Protein AF-A0A2J8WS69-F1 (afdb_monomer)

Nearest PDB structures (foldseek):
  3r4q-assembly2_D  TM=5.453E-01  e=2.647E-01  Agrobacterium fabrum str. C58
  3r4q-assembly3_E-2  TM=5.713E-01  e=4.910E-01  Agrobacterium fabrum str. C58
  4hkt-assembly1_D  TM=2.434E-01  e=3.389E-01  Sinorhizobium meliloti 1021
  8c5s-assembly1_A  TM=3.389E-01  e=2.604E+00  Saccharomyces cerevisiae S288C
  3ezy-assembly1_B  TM=2.500E-01  e=1.589E+00  Thermotoga maritima

InterPro domains:
  IPR009644 FKTN/Mannosyltransferase regulator [PTHR15407] (1-125)

Sequence (159 aa):
WYRQCNIIPYSKDVDLGIFIQDYKSDIILAFQDAGLPLKHKFGKVEDSLELSFQGKDDVKLDIFFFYEETDHMWNGGTQAKTGKKFKYLFPKFTLCWTEFVDMKVHVPCETLEYIEANYGKKVESYILSVLFRTTFWSLADFPLTPENNSSLKNGNLNV

Foldseek 3Di:
DLQPLADDPPDQEAEEEDELVPDDPCPQVVCVVVVWHWDDWDDDSVGQTKTKTAHPPRRIYIYWYWYDDDFWIWHWDADPVPRDIDIQTAGDFDWDWDHHPNDIDTDTPPNLRRCCSVPNPVVSVVSVVSVVVVVVVPDDDDDDDDDDDDDDDDDDDDD

pLDDT: mean 82.83, std 22.73, range [29.05, 98.38]

Radius of gyration: 22.42 Å; Cα contacts (8 Å, |Δi|>4): 211; chains: 1; bounding box: 83×47×33 Å

Mean predicted aligned error: 10.31 Å

Secondary structure (DSSP, 8-state):
-TTTSS--TT--EEEEEEEGGG--TTHHHHHHHTT--EEEEEEETTEEEEEEEE-GGG-EEEEEEEEE-SSEEEEEEEETTTTEEEEEEEE---EEEEEETTEEEEEESSHHHHHHHHH-HHHHHHHHHHHHHHHHTTS--------------------

Structure (mmCIF, N/CA/C/O backbone):
data_AF-A0A2J8WS69-F1
#
_entry.id   AF-A0A2J8WS69-F1
#
loop_
_atom_site.group_PDB
_atom_site.id
_atom_site.type_symbol
_atom_site.label_atom_id
_atom_site.label_alt_id
_atom_site.label_comp_id
_atom_site.label_asym_id
_atom_site.label_entity_id
_atom_site.label_seq_id
_atom_site.pdbx_PDB_ins_code
_atom_site.Cartn_x
_atom_site.Cartn_y
_atom_site.Cartn_z
_atom_site.occupancy
_atom_site.B_iso_or_equiv
_atom_site.auth_seq_id
_atom_site.auth_comp_id
_atom_site.auth_asym_id
_atom_site.auth_atom_id
_atom_site.pdbx_PDB_model_num
ATOM 1 N N . TRP A 1 1 ? 4.377 -11.498 -2.277 1.00 88.88 1 TRP A N 1
ATOM 2 C CA . TRP A 1 1 ? 4.244 -12.140 -3.598 1.00 88.88 1 TRP A CA 1
ATOM 3 C C . TRP A 1 1 ? 5.606 -12.345 -4.283 1.00 88.88 1 TRP A C 1
ATOM 5 O O . TRP A 1 1 ? 5.992 -13.492 -4.426 1.00 88.88 1 TRP A O 1
ATOM 15 N N . TYR A 1 2 ? 6.386 -11.300 -4.599 1.00 91.31 2 TYR A N 1
ATOM 16 C CA . TYR A 1 2 ? 7.552 -11.386 -5.504 1.00 91.31 2 TYR A CA 1
ATOM 17 C C . TYR A 1 2 ? 8.639 -12.402 -5.100 1.00 91.31 2 TYR A C 1
ATOM 19 O O . TYR A 1 2 ? 9.153 -13.127 -5.938 1.00 91.31 2 TYR A O 1
ATOM 27 N N . ARG A 1 3 ? 8.959 -12.508 -3.801 1.00 88.56 3 ARG A N 1
ATOM 28 C CA . ARG A 1 3 ? 10.037 -13.385 -3.301 1.00 88.56 3 ARG A CA 1
ATOM 29 C C . ARG A 1 3 ? 9.729 -14.887 -3.353 1.00 88.56 3 ARG A C 1
ATOM 31 O O . ARG A 1 3 ? 10.647 -15.680 -3.491 1.00 88.56 3 ARG A O 1
ATOM 38 N N . GLN A 1 4 ? 8.485 -15.287 -3.097 1.00 86.88 4 GLN A N 1
ATOM 39 C CA . GLN A 1 4 ? 8.157 -16.697 -2.818 1.00 86.88 4 GLN A CA 1
ATOM 40 C C . GLN A 1 4 ? 6.731 -17.099 -3.220 1.00 86.88 4 GLN A C 1
ATOM 42 O O . GLN A 1 4 ? 6.232 -18.110 -2.741 1.00 86.88 4 GLN A O 1
ATOM 47 N N . CYS A 1 5 ? 6.043 -16.265 -4.008 1.00 87.94 5 CYS A N 1
ATOM 48 C CA . CYS A 1 5 ? 4.659 -16.449 -4.472 1.00 87.94 5 CYS A CA 1
ATOM 49 C C . CYS A 1 5 ? 3.638 -16.812 -3.374 1.00 87.94 5 CYS A C 1
ATOM 51 O O . CYS A 1 5 ? 2.582 -17.363 -3.653 1.00 87.94 5 CYS A O 1
ATOM 53 N N . ASN A 1 6 ? 3.941 -16.485 -2.115 1.00 90.94 6 ASN A N 1
ATOM 54 C CA . ASN A 1 6 ? 3.143 -16.855 -0.951 1.00 90.94 6 ASN A CA 1
ATOM 55 C C . ASN A 1 6 ? 3.279 -15.794 0.158 1.00 90.94 6 ASN A C 1
ATOM 57 O O . ASN A 1 6 ? 4.132 -14.895 0.077 1.00 90.94 6 ASN A O 1
ATOM 61 N N . ILE A 1 7 ? 2.433 -15.889 1.179 1.00 90.69 7 ILE A N 1
ATOM 62 C CA . ILE A 1 7 ? 2.491 -15.092 2.404 1.00 90.69 7 ILE A CA 1
ATOM 63 C C . ILE A 1 7 ? 3.806 -15.400 3.129 1.00 90.69 7 ILE A C 1
ATOM 65 O O . ILE A 1 7 ? 4.283 -16.538 3.162 1.00 90.69 7 ILE A O 1
ATOM 69 N N . ILE A 1 8 ? 4.425 -14.365 3.695 1.00 89.94 8 ILE A N 1
ATOM 70 C CA . ILE A 1 8 ? 5.612 -14.529 4.533 1.00 89.94 8 ILE A CA 1
ATOM 71 C C . ILE A 1 8 ? 5.152 -15.151 5.865 1.00 89.94 8 ILE A C 1
ATOM 73 O O . ILE A 1 8 ? 4.357 -14.511 6.548 1.00 89.94 8 ILE A O 1
ATOM 77 N N . PRO A 1 9 ? 5.637 -16.345 6.275 1.00 87.88 9 PRO A N 1
ATOM 78 C CA . PRO A 1 9 ? 5.018 -17.127 7.358 1.00 87.88 9 PRO A CA 1
ATOM 79 C C . PRO A 1 9 ? 4.934 -16.440 8.725 1.00 87.88 9 PRO A C 1
ATOM 81 O O . PRO A 1 9 ? 4.109 -16.801 9.553 1.00 87.88 9 PRO A O 1
ATOM 84 N N . TYR A 1 10 ? 5.811 -15.471 8.976 1.00 88.38 10 TYR A N 1
ATOM 85 C CA . TYR A 1 10 ? 5.880 -14.712 10.223 1.00 88.38 10 TYR A CA 1
ATOM 86 C C . TYR A 1 10 ? 5.260 -13.308 10.108 1.00 88.38 10 TYR A C 1
ATOM 88 O O . TYR A 1 10 ? 5.386 -12.518 11.042 1.00 88.38 10 TYR A O 1
ATOM 96 N N . SER A 1 11 ? 4.619 -12.975 8.979 1.00 87.88 11 SER A N 1
ATOM 97 C CA . SER A 1 11 ? 3.847 -11.736 8.850 1.00 87.88 11 SER A CA 1
ATOM 98 C C . SER A 1 11 ? 2.497 -11.880 9.541 1.00 87.88 11 SER A C 1
ATOM 100 O O . SER A 1 11 ? 1.855 -12.924 9.445 1.00 87.88 11 SER A O 1
ATOM 102 N N . LYS A 1 12 ? 2.059 -10.813 10.208 1.00 90.12 12 LYS A N 1
ATOM 103 C CA . LYS A 1 12 ? 0.706 -10.686 10.772 1.00 90.12 12 LYS A CA 1
ATOM 104 C C . LYS A 1 12 ? -0.103 -9.560 10.139 1.00 90.12 12 LYS A C 1
ATOM 106 O O . LYS A 1 12 ? -1.278 -9.403 10.449 1.00 90.12 12 LYS A O 1
ATOM 111 N N . ASP A 1 13 ? 0.527 -8.816 9.242 1.00 91.38 13 ASP A N 1
ATOM 112 C CA . ASP A 1 13 ? -0.048 -7.643 8.614 1.00 91.38 13 ASP A CA 1
ATOM 113 C C . ASP A 1 13 ? -0.064 -7.874 7.090 1.00 91.38 13 ASP A C 1
ATOM 115 O O . ASP A 1 13 ? 0.821 -8.544 6.530 1.00 91.38 13 ASP A O 1
ATOM 119 N N . VAL A 1 14 ? -1.117 -7.381 6.440 1.00 93.38 14 VAL A N 1
ATOM 120 C CA . VAL A 1 14 ? -1.291 -7.349 4.986 1.00 93.38 14 VAL A CA 1
ATOM 121 C C . VAL A 1 14 ? -1.436 -5.893 4.572 1.00 93.38 14 VAL A C 1
ATOM 123 O O . VAL A 1 14 ? -2.322 -5.203 5.064 1.00 93.38 14 VAL A O 1
ATOM 126 N N . ASP A 1 15 ? -0.607 -5.454 3.632 1.00 95.31 15 ASP A N 1
ATOM 127 C CA . ASP A 1 15 ? -0.649 -4.098 3.091 1.00 95.31 15 ASP A CA 1
ATOM 128 C C . ASP A 1 15 ? -1.208 -4.115 1.666 1.00 95.31 15 ASP A C 1
ATOM 130 O O . ASP A 1 15 ? -0.743 -4.884 0.815 1.00 95.31 15 ASP A O 1
ATOM 134 N N . LEU A 1 16 ? -2.181 -3.250 1.384 1.00 96.44 16 LEU A N 1
ATOM 135 C CA . LEU A 1 16 ? -2.724 -3.024 0.046 1.00 96.44 16 LEU A CA 1
ATOM 136 C C . LEU A 1 16 ? -2.509 -1.574 -0.391 1.00 96.44 16 LEU A C 1
ATOM 138 O O . LEU A 1 16 ? -2.595 -0.641 0.405 1.00 96.44 16 LEU A O 1
ATOM 142 N N . GLY A 1 17 ? -2.263 -1.395 -1.688 1.00 97.12 17 GLY A N 1
ATOM 143 C CA . GLY A 1 17 ? -2.210 -0.091 -2.340 1.00 97.12 17 GLY A CA 1
ATOM 144 C C . GLY A 1 17 ? -3.464 0.159 -3.171 1.00 97.12 17 GLY A C 1
ATOM 145 O O . GLY A 1 17 ? -3.883 -0.723 -3.919 1.00 97.12 17 GLY A O 1
ATOM 146 N N . ILE A 1 18 ? -4.041 1.356 -3.069 1.00 97.75 18 ILE A N 1
ATOM 147 C CA . ILE A 1 18 ? -5.152 1.808 -3.922 1.00 97.75 18 ILE A CA 1
ATOM 148 C C . ILE A 1 18 ? -4.802 3.182 -4.492 1.00 97.75 18 ILE A C 1
ATOM 150 O O . ILE A 1 18 ? -4.311 4.041 -3.763 1.00 97.75 18 ILE A O 1
ATOM 154 N N . PHE A 1 19 ? -5.052 3.424 -5.778 1.00 98.00 19 PHE A N 1
ATOM 155 C CA . PHE A 1 19 ? -4.938 4.777 -6.321 1.00 98.00 19 PHE A CA 1
ATOM 156 C C . PHE A 1 19 ? -6.022 5.672 -5.727 1.00 98.00 19 PHE A C 1
ATOM 158 O O . PHE A 1 19 ? -7.189 5.290 -5.662 1.00 98.00 19 PHE A O 1
ATOM 165 N N . ILE A 1 20 ? -5.662 6.875 -5.283 1.00 98.12 20 ILE A N 1
ATOM 166 C CA . ILE A 1 20 ? -6.616 7.771 -4.621 1.00 98.12 20 ILE A CA 1
ATOM 167 C C . ILE A 1 20 ? -7.790 8.154 -5.533 1.00 98.12 20 ILE A C 1
ATOM 169 O O . ILE A 1 20 ? -8.893 8.388 -5.046 1.00 98.12 20 ILE A O 1
ATOM 173 N N . GLN A 1 21 ? -7.582 8.153 -6.851 1.00 97.62 21 GLN A N 1
ATOM 174 C CA . GLN A 1 21 ? -8.625 8.383 -7.851 1.00 97.62 21 GLN A CA 1
ATOM 175 C C . GLN A 1 21 ? -9.721 7.302 -7.822 1.00 97.62 21 GLN A C 1
ATOM 177 O O . GLN A 1 21 ? -10.861 7.589 -8.180 1.00 97.62 21 GLN A O 1
ATOM 182 N N . ASP A 1 22 ? -9.396 6.097 -7.344 1.00 97.31 22 ASP A N 1
ATOM 183 C CA . ASP A 1 22 ? -10.320 4.967 -7.206 1.00 97.31 22 ASP A CA 1
ATOM 184 C C . ASP A 1 22 ? -10.950 4.875 -5.803 1.00 97.31 22 ASP A C 1
ATOM 186 O O . ASP A 1 22 ? -11.720 3.951 -5.519 1.00 97.31 22 ASP A O 1
ATOM 190 N N . TYR A 1 23 ? -10.647 5.819 -4.901 1.00 97.88 23 TYR A N 1
ATOM 191 C CA . TYR A 1 23 ? -11.241 5.851 -3.566 1.00 97.88 23 TYR A CA 1
ATOM 192 C C . TYR A 1 23 ? -12.761 6.027 -3.637 1.00 97.88 23 TYR A C 1
ATOM 194 O O . TYR A 1 23 ? -13.284 6.953 -4.259 1.00 97.88 23 TYR A O 1
ATOM 202 N N . LYS A 1 24 ? -13.475 5.174 -2.900 1.00 97.69 24 LYS A N 1
ATOM 203 C CA . LYS A 1 24 ? -14.916 5.291 -2.679 1.00 97.69 24 LYS A CA 1
ATOM 204 C C . LYS A 1 24 ? -15.197 5.475 -1.195 1.00 97.69 24 LYS A C 1
ATOM 206 O O . LYS A 1 24 ? -14.597 4.810 -0.353 1.00 97.69 24 LYS A O 1
ATOM 211 N N . SER A 1 25 ? -16.111 6.384 -0.864 1.00 95.19 25 SER A N 1
ATOM 212 C CA . SER A 1 25 ? -16.424 6.738 0.527 1.00 95.19 25 SER A CA 1
ATOM 213 C C . SER A 1 25 ? -17.063 5.600 1.329 1.00 95.19 25 SER A C 1
ATOM 215 O O . SER A 1 25 ? -17.007 5.621 2.558 1.00 95.19 25 SER A O 1
ATOM 217 N N . ASP A 1 26 ? -17.632 4.607 0.651 1.00 97.56 26 ASP A N 1
ATOM 218 C CA . ASP A 1 26 ? -18.249 3.416 1.232 1.00 97.56 26 ASP A CA 1
ATOM 219 C C . ASP A 1 26 ? -17.248 2.293 1.547 1.00 97.56 26 ASP A C 1
ATOM 221 O O . ASP A 1 26 ? -17.634 1.328 2.204 1.00 97.56 26 ASP A O 1
ATOM 225 N N . ILE A 1 27 ? -15.964 2.422 1.174 1.00 97.62 27 ILE A N 1
ATOM 226 C CA . ILE A 1 27 ? -14.945 1.387 1.421 1.00 97.62 27 ILE A CA 1
ATOM 227 C C . ILE A 1 27 ? -14.883 0.982 2.898 1.00 97.62 27 ILE A C 1
ATOM 229 O O . ILE A 1 27 ? -14.800 -0.196 3.218 1.00 97.62 27 ILE A O 1
ATOM 233 N N . ILE A 1 28 ? -14.994 1.942 3.818 1.00 98.06 28 ILE A N 1
ATOM 234 C CA . ILE A 1 28 ? -14.953 1.655 5.254 1.00 98.06 28 ILE A CA 1
ATOM 235 C C . ILE A 1 28 ? -16.126 0.751 5.651 1.00 98.06 28 ILE A C 1
ATOM 237 O O . ILE A 1 28 ? -15.909 -0.255 6.319 1.00 98.06 28 ILE A O 1
ATOM 241 N N . LEU A 1 29 ? -17.343 1.081 5.206 1.00 98.12 29 LEU A N 1
ATOM 242 C CA . LEU A 1 29 ? -18.541 0.295 5.507 1.00 98.12 29 LEU A CA 1
ATOM 243 C C . LEU A 1 29 ? -18.454 -1.102 4.888 1.00 98.12 29 LEU A C 1
ATOM 245 O O . LEU A 1 29 ? -18.690 -2.086 5.578 1.00 98.12 29 LEU A O 1
ATOM 249 N N . ALA A 1 30 ? -18.021 -1.201 3.628 1.00 97.81 30 ALA A N 1
ATOM 250 C CA . ALA A 1 30 ? -17.885 -2.479 2.935 1.00 97.81 30 ALA A CA 1
ATOM 251 C C . ALA A 1 30 ? -16.928 -3.444 3.660 1.00 97.81 30 ALA A C 1
ATOM 253 O O . ALA A 1 30 ? -17.224 -4.632 3.795 1.00 97.81 30 ALA A O 1
ATOM 254 N N . PHE A 1 31 ? -15.797 -2.942 4.166 1.00 97.00 31 PHE A N 1
ATOM 255 C CA . PHE A 1 31 ? -14.855 -3.752 4.943 1.00 97.00 31 PHE A CA 1
ATOM 256 C C . PHE A 1 31 ? -15.410 -4.113 6.329 1.00 97.00 31 PHE A C 1
ATOM 258 O O . PHE A 1 31 ? -15.265 -5.257 6.764 1.00 97.00 31 PHE A O 1
ATOM 265 N N . GLN A 1 32 ? -16.103 -3.188 6.999 1.00 96.94 32 GLN A N 1
ATOM 266 C CA . GLN A 1 32 ? -16.761 -3.470 8.278 1.00 96.94 32 GLN A CA 1
ATOM 267 C C . GLN A 1 32 ? -17.817 -4.576 8.149 1.00 96.94 32 GLN A C 1
ATOM 269 O O . GLN A 1 32 ? -17.805 -5.514 8.949 1.00 96.94 32 GLN A O 1
ATOM 274 N N . ASP A 1 33 ? -18.660 -4.515 7.118 1.00 97.31 33 ASP A N 1
ATOM 275 C CA . ASP A 1 33 ? -19.692 -5.520 6.833 1.00 97.31 33 ASP A CA 1
ATOM 276 C C . ASP A 1 33 ? -19.084 -6.888 6.477 1.00 97.31 33 ASP A C 1
ATOM 278 O O . ASP A 1 33 ? -19.654 -7.932 6.798 1.00 97.31 33 ASP A O 1
ATOM 282 N N . ALA A 1 34 ? -17.881 -6.902 5.893 1.00 96.19 34 ALA A N 1
ATOM 283 C CA . ALA A 1 34 ? -17.098 -8.114 5.646 1.00 96.19 34 ALA A CA 1
ATOM 284 C C . ALA A 1 34 ? -16.393 -8.672 6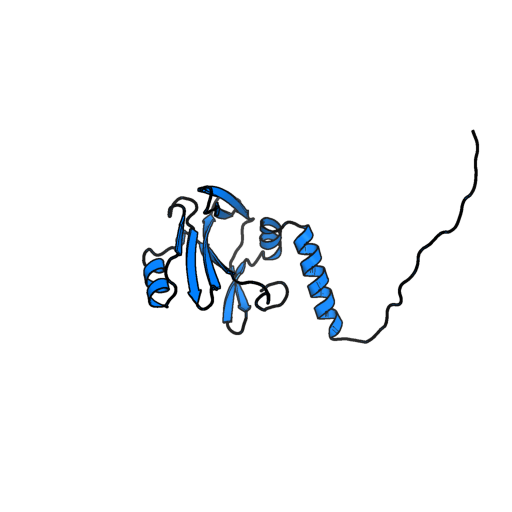.904 1.00 96.19 34 ALA A C 1
ATOM 286 O O . ALA A 1 34 ? -15.666 -9.666 6.821 1.00 96.19 34 ALA A O 1
ATOM 287 N N . GLY A 1 35 ? -16.597 -8.064 8.078 1.00 95.88 35 GLY A N 1
ATOM 288 C CA . GLY A 1 35 ? -16.008 -8.505 9.344 1.00 95.88 35 GLY A CA 1
ATOM 289 C C . GLY A 1 35 ? -14.601 -7.965 9.612 1.00 95.88 35 GLY A C 1
ATOM 290 O O . GLY A 1 35 ? -13.884 -8.537 10.434 1.00 95.88 35 GLY A O 1
ATOM 291 N N . LEU A 1 36 ? -14.210 -6.879 8.941 1.00 96.88 36 LEU A N 1
ATOM 292 C CA . LEU A 1 36 ? -12.964 -6.147 9.163 1.00 96.88 36 LEU A CA 1
ATOM 293 C C . LEU A 1 36 ? -13.288 -4.769 9.769 1.00 96.88 36 LEU A C 1
ATOM 295 O O . LEU A 1 36 ? -13.415 -3.787 9.039 1.00 96.88 36 LEU A O 1
ATOM 299 N N . PRO A 1 37 ? -13.470 -4.654 11.099 1.00 97.12 37 PRO A N 1
ATOM 300 C CA . PRO A 1 37 ? -13.685 -3.368 11.753 1.00 97.12 37 PRO A CA 1
ATOM 301 C C . PRO A 1 37 ? -12.527 -2.390 11.516 1.00 97.12 37 PRO A C 1
ATOM 303 O O . PRO A 1 37 ? -11.354 -2.746 11.650 1.00 97.12 37 PRO A O 1
ATOM 306 N N . LEU A 1 38 ? -12.864 -1.130 11.222 1.00 97.94 38 LEU A N 1
ATOM 307 C CA . LEU A 1 38 ? -11.892 -0.042 11.131 1.00 97.94 38 LEU A CA 1
ATOM 308 C C . LEU A 1 38 ? -11.218 0.175 12.494 1.00 97.94 38 LEU A C 1
ATOM 310 O O . LEU A 1 38 ? -11.889 0.374 13.508 1.00 97.94 38 LEU A O 1
ATOM 314 N N . LYS A 1 39 ? -9.888 0.174 12.498 1.00 96.56 39 LYS A N 1
ATOM 315 C CA . LYS A 1 39 ? -9.039 0.386 13.674 1.00 96.56 39 LYS A CA 1
ATOM 316 C C . LYS A 1 39 ? -8.441 1.787 13.694 1.00 96.56 39 LYS A C 1
ATOM 318 O O . LYS A 1 39 ? -8.519 2.472 14.712 1.00 96.56 39 LYS A O 1
ATOM 323 N N . HIS A 1 40 ? -7.867 2.219 12.574 1.00 96.44 40 HIS A N 1
ATOM 324 C CA . HIS A 1 40 ? -7.300 3.556 12.426 1.00 96.44 40 HIS A CA 1
ATOM 325 C C . HIS A 1 40 ? -7.669 4.162 11.077 1.00 96.44 40 HIS A C 1
ATOM 327 O O . HIS A 1 40 ? -7.823 3.467 10.078 1.00 96.44 40 HIS A O 1
ATOM 333 N N . LYS A 1 41 ? -7.802 5.486 11.071 1.00 97.25 41 LYS A N 1
ATOM 334 C CA . LYS A 1 41 ? -7.897 6.303 9.867 1.00 97.25 41 LYS A CA 1
ATOM 335 C C . LYS A 1 41 ? -6.959 7.481 10.047 1.00 97.25 41 LYS A C 1
ATOM 337 O O . LYS A 1 41 ? -7.147 8.269 10.977 1.00 97.25 41 LYS A O 1
ATOM 342 N N . PHE A 1 42 ? -5.978 7.601 9.167 1.00 97.44 42 PHE A N 1
ATOM 343 C CA . PHE A 1 42 ? -5.050 8.724 9.155 1.00 97.44 42 PHE A CA 1
ATOM 344 C C . PHE A 1 42 ? -5.190 9.534 7.870 1.00 97.44 42 PHE A C 1
ATOM 346 O O . PHE A 1 42 ? -5.724 9.060 6.869 1.00 97.44 42 PHE A O 1
ATOM 353 N N . GLY A 1 43 ? -4.726 10.783 7.928 1.00 95.75 43 GLY A N 1
ATOM 354 C CA . GLY A 1 43 ? -4.750 11.697 6.792 1.00 95.75 43 GLY A CA 1
ATOM 355 C C . GLY A 1 43 ? -6.153 12.079 6.317 1.00 95.75 43 GLY A C 1
ATOM 356 O O . GLY A 1 43 ? -7.146 11.989 7.047 1.00 95.75 43 GLY A O 1
ATOM 357 N N . LYS A 1 44 ? -6.206 12.570 5.082 1.00 96.12 44 LYS A N 1
ATOM 358 C CA . LYS A 1 44 ? -7.417 12.977 4.363 1.00 96.12 44 LYS A CA 1
ATOM 359 C C . LYS A 1 44 ? -7.343 12.464 2.930 1.00 96.12 44 LYS A C 1
ATOM 361 O O . LYS A 1 44 ? -6.262 12.123 2.467 1.00 96.12 44 LYS A O 1
ATOM 366 N N . VAL A 1 45 ? -8.472 12.454 2.221 1.00 97.06 45 VAL A N 1
ATOM 367 C CA . VAL A 1 45 ? -8.528 12.006 0.817 1.00 97.06 45 VAL A CA 1
ATOM 368 C C . VAL A 1 45 ? -7.503 12.764 -0.027 1.00 97.06 45 VAL A C 1
ATOM 370 O O . VAL A 1 45 ? -6.781 12.155 -0.798 1.00 97.06 45 VAL A O 1
ATOM 373 N N . GLU A 1 46 ? -7.355 14.063 0.196 1.00 96.19 46 GLU A N 1
ATOM 374 C CA . GLU A 1 46 ? -6.403 14.935 -0.489 1.00 96.19 46 GLU A CA 1
ATOM 375 C C . GLU A 1 46 ? -4.954 14.865 0.037 1.00 96.19 46 GLU A C 1
ATOM 377 O O . GLU A 1 46 ? -4.062 15.439 -0.581 1.00 96.19 46 GLU A O 1
ATOM 382 N N . ASP A 1 47 ? -4.698 14.198 1.169 1.00 95.38 47 ASP A N 1
ATOM 383 C CA . ASP A 1 47 ? -3.374 14.160 1.798 1.00 95.38 47 ASP A CA 1
ATOM 384 C C . ASP A 1 47 ? -3.179 12.929 2.699 1.00 95.38 47 ASP A C 1
ATOM 386 O O . ASP A 1 47 ? -3.607 12.907 3.863 1.00 95.38 47 ASP A O 1
ATOM 390 N N . SER A 1 48 ? -2.392 11.971 2.201 1.00 95.62 48 SER A N 1
ATOM 391 C CA . SER A 1 48 ? -1.844 10.860 2.986 1.00 95.62 48 SER A CA 1
ATOM 392 C C . SER A 1 48 ? -2.917 9.991 3.655 1.00 95.62 48 SER A C 1
ATOM 394 O O . SER A 1 48 ? -2.767 9.640 4.828 1.00 95.62 48 SER A O 1
ATOM 396 N N . LEU A 1 49 ? -4.022 9.696 2.958 1.00 97.88 49 LEU A N 1
ATOM 397 C CA . LEU A 1 49 ? -5.051 8.799 3.484 1.00 97.88 49 LEU A CA 1
ATOM 398 C C . LEU A 1 49 ? -4.459 7.407 3.753 1.00 97.88 49 LEU A C 1
ATOM 400 O O . LEU A 1 49 ? -3.784 6.828 2.902 1.00 97.88 49 LEU A O 1
ATOM 404 N N . GLU A 1 50 ? -4.771 6.869 4.926 1.00 97.69 50 GLU A N 1
ATOM 405 C CA . GLU A 1 50 ? -4.412 5.517 5.353 1.00 97.69 50 GLU A CA 1
ATOM 406 C C . GLU A 1 50 ? -5.586 4.944 6.155 1.00 97.69 50 GLU A C 1
ATOM 408 O O . GLU A 1 50 ? -6.143 5.626 7.028 1.00 97.69 50 GLU A O 1
ATOM 413 N N . LEU A 1 51 ? -5.988 3.713 5.839 1.00 97.94 51 LEU A N 1
ATOM 414 C CA . LEU A 1 51 ? -7.061 2.999 6.531 1.00 97.94 51 LEU A CA 1
ATOM 415 C C . LEU A 1 51 ? -6.530 1.675 7.070 1.00 97.94 51 LEU A C 1
ATOM 417 O O . LEU A 1 51 ? -6.144 0.807 6.295 1.00 97.94 51 LEU A O 1
ATOM 421 N N . SER A 1 52 ? -6.584 1.508 8.386 1.00 97.38 52 SER A N 1
ATOM 422 C CA . SER A 1 52 ? -6.197 0.271 9.062 1.00 97.38 52 SER A CA 1
ATOM 423 C C . SER A 1 52 ? -7.428 -0.453 9.570 1.00 97.38 52 SER A C 1
ATOM 425 O O . SER A 1 52 ? -8.236 0.128 10.301 1.00 97.38 52 SER A O 1
ATOM 427 N N . PHE A 1 53 ? -7.534 -1.738 9.272 1.00 97.75 53 PHE A N 1
ATOM 428 C CA . PHE A 1 53 ? -8.606 -2.621 9.708 1.00 97.75 53 PHE A CA 1
ATOM 429 C C . PHE A 1 53 ? -8.054 -3.773 10.546 1.00 97.75 53 PHE A C 1
ATOM 431 O O . PHE A 1 53 ? -6.918 -4.219 10.369 1.00 97.75 53 PHE A O 1
ATOM 438 N N . GLN A 1 54 ? -8.870 -4.263 11.476 1.00 97.06 54 GLN A N 1
ATOM 439 C CA . GLN A 1 54 ? -8.524 -5.388 12.336 1.00 97.06 54 GLN A CA 1
ATOM 440 C C . GLN A 1 54 ? -9.303 -6.631 11.915 1.00 97.06 54 GLN A C 1
ATOM 442 O O . GLN A 1 54 ? -10.522 -6.669 12.045 1.00 97.06 54 GLN A O 1
ATOM 447 N N . GLY A 1 55 ? -8.598 -7.659 11.458 1.00 93.00 55 GLY A N 1
ATOM 448 C CA . GLY A 1 55 ? -9.150 -8.986 11.224 1.00 93.00 55 GLY A CA 1
ATOM 449 C C . GLY A 1 55 ? -9.114 -9.885 12.456 1.00 93.00 55 GLY A C 1
ATOM 450 O O . GLY A 1 55 ? -8.691 -9.491 13.549 1.00 93.00 55 GLY A O 1
ATOM 451 N N . LYS A 1 56 ? -9.577 -11.122 12.253 1.00 90.88 56 LYS A N 1
ATOM 452 C CA . LYS A 1 56 ? -9.518 -12.200 13.249 1.00 90.88 56 LYS A CA 1
ATOM 453 C C . LYS A 1 56 ? -8.065 -12.562 13.572 1.00 90.88 56 LYS A C 1
ATOM 455 O O . LYS A 1 56 ? -7.164 -12.284 12.787 1.00 90.88 56 LYS A O 1
ATOM 460 N N . ASP A 1 57 ? -7.856 -13.167 14.740 1.00 90.25 57 ASP A N 1
ATOM 461 C CA . ASP A 1 57 ? -6.550 -13.673 15.193 1.00 90.25 57 ASP A CA 1
ATOM 462 C C . ASP A 1 57 ? -5.417 -12.629 15.171 1.00 90.25 57 ASP A C 1
ATOM 464 O O . ASP A 1 57 ? -4.248 -12.952 14.967 1.00 90.25 57 ASP A O 1
ATOM 468 N N . ASP A 1 58 ? -5.778 -11.363 15.410 1.00 87.88 58 ASP A N 1
ATOM 469 C CA . ASP A 1 58 ? -4.877 -10.201 15.405 1.00 87.88 58 ASP A CA 1
ATOM 470 C C . ASP A 1 58 ? -4.221 -9.904 14.039 1.00 87.88 58 ASP A C 1
ATOM 472 O O . ASP A 1 58 ? -3.267 -9.132 13.967 1.00 87.88 58 ASP A O 1
ATOM 476 N N . VAL A 1 59 ? -4.752 -10.455 12.938 1.00 92.12 59 VAL A N 1
ATOM 477 C CA . VAL A 1 59 ? -4.297 -10.115 11.581 1.00 92.12 59 VAL A CA 1
ATOM 478 C C . VAL A 1 59 ? -4.751 -8.703 11.227 1.00 92.12 59 VAL A C 1
ATOM 480 O O . VAL A 1 59 ? -5.936 -8.387 11.360 1.00 92.12 59 VAL A O 1
ATOM 483 N N . LYS A 1 60 ? -3.841 -7.849 10.759 1.00 95.31 60 LYS A N 1
ATOM 484 C CA . LYS A 1 60 ? -4.177 -6.480 10.337 1.00 95.31 60 LYS A CA 1
ATOM 485 C C . LYS A 1 60 ? -4.177 -6.345 8.828 1.00 95.31 60 LYS A C 1
ATOM 487 O O . LYS A 1 60 ? -3.421 -7.017 8.129 1.00 95.31 60 LYS A O 1
ATOM 492 N N . LEU A 1 61 ? -5.022 -5.441 8.355 1.00 96.75 61 LEU A N 1
ATOM 493 C CA . LEU A 1 61 ? -5.041 -4.992 6.975 1.00 96.75 61 LEU A CA 1
ATOM 494 C C . LEU A 1 61 ? -4.842 -3.481 6.955 1.00 96.75 61 LEU A C 1
ATOM 496 O O . LEU A 1 61 ? -5.695 -2.759 7.469 1.00 96.75 61 LEU A O 1
ATOM 500 N N . ASP A 1 62 ? -3.779 -3.023 6.314 1.00 96.88 62 ASP A N 1
ATOM 501 C CA . ASP A 1 62 ? -3.514 -1.606 6.096 1.00 96.88 62 ASP A CA 1
ATOM 502 C C . ASP A 1 62 ? -3.678 -1.275 4.607 1.00 96.88 62 ASP A C 1
ATOM 504 O O . ASP A 1 62 ? -3.150 -1.952 3.724 1.00 96.88 62 ASP A O 1
ATOM 508 N N . ILE A 1 63 ? -4.467 -0.244 4.314 1.00 98.06 63 ILE A N 1
ATOM 509 C CA . ILE A 1 63 ? -4.687 0.270 2.964 1.00 98.06 63 ILE A CA 1
ATOM 510 C C . ILE A 1 63 ? -4.032 1.642 2.866 1.00 98.06 63 ILE A C 1
ATOM 512 O O . ILE A 1 63 ? -4.476 2.603 3.503 1.00 98.06 63 ILE A O 1
ATOM 516 N N . PHE A 1 64 ? -3.014 1.732 2.016 1.00 97.94 64 PHE A N 1
ATOM 517 C CA . PHE A 1 64 ? -2.318 2.970 1.693 1.00 97.94 64 PHE A CA 1
ATOM 518 C C . PHE A 1 64 ? -2.783 3.506 0.343 1.00 97.94 64 PHE A C 1
ATOM 520 O O . PHE A 1 64 ? -2.870 2.767 -0.643 1.00 97.94 64 PHE A O 1
ATOM 527 N N . PHE A 1 65 ? -3.044 4.810 0.282 1.00 98.38 65 PHE A N 1
ATOM 528 C CA . PHE A 1 65 ? -3.480 5.450 -0.952 1.00 98.38 65 PHE A CA 1
ATOM 529 C C . PHE A 1 65 ? -2.311 6.080 -1.705 1.00 98.38 65 PHE A C 1
ATOM 531 O O . PHE A 1 65 ? -1.503 6.810 -1.129 1.00 98.38 65 PHE A O 1
ATOM 538 N N . PHE A 1 66 ? -2.242 5.789 -3.002 1.00 98.31 66 PHE A N 1
ATOM 539 C CA . PHE A 1 66 ? -1.242 6.316 -3.918 1.00 98.31 66 PHE A CA 1
ATOM 540 C C . PHE A 1 66 ? -1.774 7.546 -4.643 1.00 98.31 66 PHE A C 1
ATOM 542 O O . PHE A 1 66 ? -2.868 7.538 -5.206 1.00 98.31 66 PHE A O 1
ATOM 549 N N . TYR A 1 67 ? -0.955 8.584 -4.647 1.00 98.31 67 TYR A N 1
ATOM 550 C CA . TYR A 1 67 ? -1.184 9.867 -5.280 1.00 98.31 67 TYR A CA 1
ATOM 551 C C . TYR A 1 67 ? -0.225 10.005 -6.449 1.00 98.31 67 TYR A C 1
ATOM 553 O O . TYR A 1 67 ? 0.962 9.682 -6.350 1.00 98.31 67 TYR A O 1
ATOM 561 N N . GLU A 1 68 ? -0.758 10.486 -7.559 1.00 97.50 68 GLU A N 1
ATOM 562 C CA . GLU A 1 68 ? -0.005 10.651 -8.786 1.00 97.50 68 GLU A CA 1
ATOM 563 C C . GLU A 1 68 ? 0.522 12.086 -8.913 1.00 97.50 68 GLU A C 1
ATOM 565 O O . GLU A 1 68 ? -0.257 13.037 -8.882 1.00 97.50 68 GLU A O 1
ATOM 570 N N . GLU A 1 69 ? 1.837 12.245 -9.082 1.00 96.50 69 GLU A N 1
ATOM 571 C CA . GLU A 1 69 ? 2.479 13.509 -9.473 1.00 96.50 69 GLU A CA 1
ATOM 572 C C . GLU A 1 69 ? 3.075 13.386 -10.886 1.00 96.50 69 GLU A C 1
ATOM 574 O O . GLU A 1 69 ? 2.973 12.339 -11.517 1.00 96.50 69 GLU A O 1
ATOM 579 N N . THR A 1 70 ? 3.662 14.445 -11.444 1.00 96.31 70 THR A N 1
ATOM 580 C CA . THR A 1 70 ? 4.120 14.446 -12.849 1.00 96.31 70 THR A CA 1
ATOM 581 C C . THR A 1 70 ? 5.155 13.354 -13.143 1.00 96.31 70 THR A C 1
ATOM 583 O O . THR A 1 70 ? 5.057 12.660 -14.152 1.00 96.31 70 THR A O 1
ATOM 586 N N . ASP A 1 71 ? 6.137 13.181 -12.265 1.00 96.31 71 ASP A N 1
ATOM 587 C CA . ASP A 1 71 ? 7.321 12.337 -12.466 1.00 96.31 71 ASP A CA 1
ATOM 588 C C . ASP A 1 71 ? 7.388 11.131 -11.517 1.00 96.31 71 ASP A C 1
ATOM 590 O O . ASP A 1 71 ? 8.218 10.242 -11.704 1.00 96.31 71 ASP A O 1
ATOM 594 N N . HIS A 1 72 ? 6.503 11.065 -10.524 1.00 97.50 72 HIS A N 1
ATOM 595 C CA . HIS A 1 72 ? 6.516 10.018 -9.509 1.00 97.50 72 HIS A CA 1
ATOM 596 C C . HIS A 1 72 ? 5.114 9.705 -8.976 1.00 97.50 72 HIS A C 1
ATOM 598 O O . HIS A 1 72 ? 4.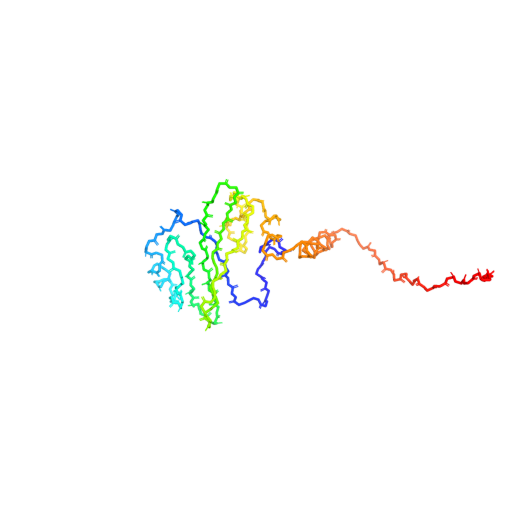134 10.398 -9.257 1.00 97.50 72 HIS A O 1
ATOM 604 N N . MET A 1 73 ? 5.033 8.629 -8.203 1.00 97.69 73 MET A N 1
ATOM 605 C CA . MET A 1 73 ? 3.892 8.294 -7.356 1.00 97.69 73 MET A CA 1
ATOM 606 C C . MET A 1 73 ? 4.314 8.459 -5.901 1.00 97.69 73 MET A C 1
ATOM 608 O O . MET A 1 73 ? 5.490 8.297 -5.568 1.00 97.69 73 MET A O 1
ATOM 612 N N . TRP A 1 74 ? 3.377 8.733 -5.004 1.00 97.88 74 TRP A N 1
ATOM 613 C CA . TRP A 1 74 ? 3.677 8.718 -3.577 1.00 97.88 74 TRP A CA 1
ATOM 614 C C . TRP A 1 74 ? 2.523 8.179 -2.750 1.00 97.88 74 TRP A C 1
ATOM 616 O O . TRP A 1 74 ? 1.366 8.293 -3.142 1.00 97.88 74 TRP A O 1
ATOM 626 N N . ASN A 1 75 ? 2.832 7.618 -1.586 1.00 97.75 75 ASN A N 1
ATOM 627 C CA . ASN A 1 75 ? 1.841 7.354 -0.549 1.00 97.75 75 ASN A CA 1
ATOM 628 C C . ASN A 1 75 ? 2.302 7.949 0.788 1.00 97.75 75 ASN A C 1
ATOM 630 O O . ASN A 1 75 ? 3.478 8.279 0.995 1.00 97.75 75 ASN A O 1
ATOM 634 N N . GLY A 1 76 ? 1.337 8.177 1.671 1.00 95.94 76 GLY A N 1
ATOM 635 C CA . GLY A 1 76 ? 1.597 8.658 3.019 1.00 95.94 76 GLY A CA 1
ATOM 636 C C . GLY A 1 76 ? 1.628 7.506 4.014 1.00 95.94 76 GLY A C 1
ATOM 637 O O . GLY A 1 76 ? 0.916 6.529 3.829 1.00 95.94 76 GLY A O 1
ATOM 638 N N . GLY A 1 77 ? 2.407 7.643 5.082 1.00 92.69 77 GLY A N 1
ATOM 639 C CA . GLY A 1 77 ? 2.312 6.768 6.252 1.00 92.69 77 GLY A CA 1
ATOM 640 C C . GLY A 1 77 ? 2.309 7.579 7.539 1.00 92.69 77 GLY A C 1
ATOM 641 O O . GLY A 1 77 ? 2.986 8.610 7.626 1.00 92.69 77 GLY A O 1
ATOM 642 N N . THR A 1 78 ? 1.556 7.139 8.544 1.00 93.31 78 THR A N 1
ATOM 643 C CA . THR A 1 78 ? 1.462 7.846 9.831 1.00 93.31 78 THR A CA 1
ATOM 644 C C . THR A 1 78 ? 1.865 6.954 10.999 1.00 93.31 78 THR A C 1
ATOM 646 O O . THR A 1 78 ? 1.285 5.907 11.258 1.00 93.31 78 THR A O 1
ATOM 649 N N . GLN A 1 79 ? 2.837 7.400 11.798 1.00 91.31 79 GLN A N 1
ATOM 650 C CA . GLN A 1 79 ? 3.183 6.696 13.029 1.00 91.31 79 GLN A CA 1
ATOM 651 C C . GLN A 1 79 ? 2.104 6.929 14.096 1.00 91.31 79 GLN A C 1
ATOM 653 O O . GLN A 1 79 ? 2.082 7.975 14.743 1.00 91.31 79 GLN A O 1
ATOM 658 N N . ALA A 1 80 ? 1.268 5.919 14.345 1.00 88.69 80 ALA A N 1
ATOM 659 C CA . ALA A 1 80 ? 0.090 6.004 15.216 1.00 88.69 80 ALA A CA 1
ATOM 660 C C . ALA A 1 80 ? 0.332 6.622 16.611 1.00 88.69 80 ALA A C 1
ATOM 662 O O . ALA A 1 80 ? -0.519 7.343 17.120 1.00 88.69 80 ALA A O 1
ATOM 663 N N . LYS A 1 81 ? 1.490 6.365 17.242 1.00 90.44 81 LYS A N 1
ATOM 664 C CA . LYS A 1 81 ? 1.796 6.875 18.595 1.00 90.44 81 LYS A CA 1
ATOM 665 C C . LYS A 1 81 ? 2.193 8.351 18.632 1.00 90.44 81 LYS A C 1
ATOM 667 O O . LYS A 1 81 ? 1.951 9.012 19.633 1.00 90.44 81 LYS A O 1
ATOM 672 N N . THR A 1 82 ? 2.862 8.840 17.592 1.00 92.88 82 THR A N 1
ATOM 673 C CA . THR A 1 82 ? 3.451 10.192 17.575 1.00 92.88 82 THR A CA 1
ATOM 674 C C . THR A 1 82 ? 2.742 11.131 16.608 1.00 92.88 82 THR A C 1
ATOM 676 O O . THR A 1 82 ? 2.972 12.334 16.654 1.00 92.88 82 THR A O 1
ATOM 679 N N . GLY A 1 83 ? 1.919 10.593 15.706 1.00 90.19 83 GLY A N 1
ATOM 680 C CA . GLY A 1 83 ? 1.316 11.334 14.602 1.00 90.19 83 GLY A CA 1
ATOM 681 C C . GLY A 1 83 ? 2.321 11.764 13.531 1.00 90.19 83 GLY A C 1
ATOM 682 O O . GLY A 1 83 ? 1.955 12.518 12.631 1.00 90.19 83 GLY A O 1
ATOM 683 N N . LYS A 1 84 ? 3.586 11.321 13.604 1.00 94.00 84 LYS A N 1
ATOM 684 C CA . LYS A 1 84 ? 4.596 11.679 12.605 1.00 94.00 84 LYS A CA 1
ATOM 685 C C . LYS A 1 84 ? 4.190 11.116 11.243 1.00 94.00 84 LYS A C 1
ATOM 687 O O . LYS A 1 84 ? 4.051 9.902 11.102 1.00 94.00 84 LYS A O 1
ATOM 692 N N . LYS A 1 85 ? 4.034 12.007 10.262 1.00 93.44 85 LYS A N 1
ATOM 693 C CA . LYS A 1 85 ? 3.732 11.664 8.869 1.00 93.44 85 LYS A CA 1
ATOM 694 C C . LYS A 1 85 ? 5.020 11.432 8.078 1.00 93.44 85 LYS A C 1
ATOM 696 O O . LYS A 1 85 ? 6.029 12.104 8.304 1.00 93.44 85 LYS A O 1
ATOM 701 N N . PHE A 1 86 ? 4.956 10.510 7.133 1.00 93.94 86 PHE A N 1
ATOM 702 C CA . PHE A 1 86 ? 6.005 10.176 6.178 1.00 93.94 86 PHE A CA 1
ATOM 703 C C . PHE A 1 86 ? 5.415 10.227 4.768 1.00 93.94 86 PHE A C 1
ATOM 705 O O . PHE A 1 86 ? 4.263 9.847 4.578 1.00 93.94 86 PHE A O 1
ATOM 712 N N . LYS A 1 87 ? 6.202 10.702 3.799 1.00 95.81 87 LYS A N 1
ATOM 713 C CA . LYS A 1 87 ? 5.877 10.668 2.368 1.00 95.81 87 LYS A CA 1
ATOM 714 C C . LYS A 1 87 ? 6.865 9.713 1.707 1.00 95.81 87 LYS A C 1
ATOM 716 O O . LYS A 1 87 ? 8.063 9.996 1.718 1.00 95.81 87 LYS A O 1
ATOM 721 N N . TYR A 1 88 ? 6.380 8.599 1.174 1.00 95.88 88 TYR A N 1
ATOM 722 C CA . TYR A 1 88 ? 7.206 7.645 0.438 1.00 95.88 88 TYR A CA 1
ATOM 723 C C . TYR A 1 88 ? 7.046 7.911 -1.050 1.00 95.88 88 TYR A C 1
ATOM 725 O O . TYR A 1 88 ? 5.926 8.026 -1.541 1.00 95.88 88 TYR A O 1
ATOM 733 N N . LEU A 1 89 ? 8.168 8.053 -1.749 1.00 97.31 89 LEU A N 1
ATOM 734 C CA . LEU A 1 89 ? 8.205 8.361 -3.174 1.00 97.31 89 LEU A CA 1
ATOM 735 C C . LEU A 1 89 ? 8.555 7.096 -3.947 1.00 97.31 89 LEU A C 1
ATOM 737 O O . LEU A 1 89 ? 9.487 6.382 -3.580 1.00 97.31 89 LEU A O 1
ATOM 741 N N . PHE A 1 90 ? 7.839 6.862 -5.036 1.00 97.38 90 PHE A N 1
ATOM 742 C CA . PHE A 1 90 ? 8.020 5.723 -5.920 1.00 97.38 90 PHE A CA 1
ATOM 743 C C . PHE A 1 90 ? 8.176 6.222 -7.355 1.00 97.38 90 PHE A C 1
ATOM 745 O O . PHE A 1 90 ? 7.493 7.176 -7.744 1.00 97.38 90 PHE A O 1
ATOM 752 N N . PRO A 1 91 ? 9.013 5.571 -8.176 1.00 97.19 91 PRO A N 1
ATOM 753 C CA . PRO A 1 91 ? 8.948 5.741 -9.621 1.00 97.19 91 PRO A CA 1
ATOM 754 C C . PRO A 1 91 ? 7.525 5.506 -10.136 1.00 97.19 91 PRO A C 1
ATOM 756 O O . PRO A 1 91 ? 6.720 4.826 -9.496 1.00 97.19 91 PRO A O 1
ATOM 759 N N . LYS A 1 92 ? 7.207 6.065 -11.305 1.00 97.31 92 LYS A N 1
ATOM 760 C CA . LYS A 1 92 ? 5.960 5.736 -11.997 1.00 97.31 92 LYS A CA 1
ATOM 761 C C . LYS A 1 92 ? 5.869 4.233 -12.217 1.00 97.31 92 LYS A C 1
ATOM 763 O O . LYS A 1 92 ? 6.840 3.620 -12.652 1.00 97.31 92 LYS A O 1
ATOM 768 N N . PHE A 1 93 ? 4.695 3.678 -11.946 1.00 96.69 93 PHE A N 1
ATOM 769 C CA . PHE A 1 93 ? 4.411 2.286 -12.2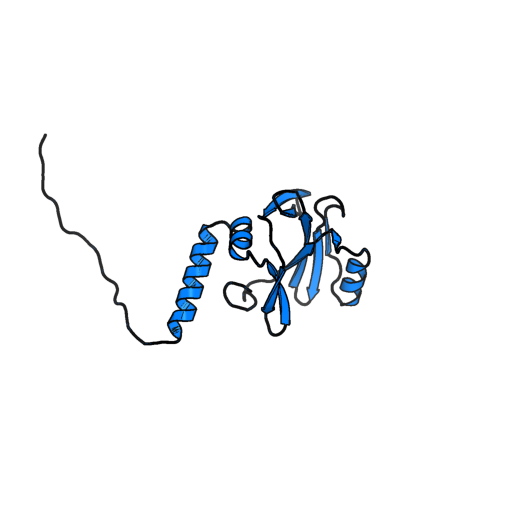34 1.00 96.69 93 PHE A CA 1
ATOM 770 C C . PHE A 1 93 ? 3.002 2.110 -12.788 1.00 96.69 93 PHE A C 1
ATOM 772 O O . PHE A 1 93 ? 2.096 2.898 -12.511 1.00 96.69 93 PHE A O 1
ATOM 779 N N . THR A 1 94 ? 2.829 1.050 -13.563 1.00 96.06 94 THR A N 1
ATOM 780 C CA . THR A 1 94 ? 1.532 0.567 -14.045 1.00 96.06 94 THR A CA 1
ATOM 781 C C . THR A 1 94 ? 1.133 -0.707 -13.300 1.00 96.06 94 THR A C 1
ATOM 783 O O . THR A 1 94 ? 1.903 -1.226 -12.493 1.00 96.06 94 THR A O 1
ATOM 786 N N . LEU A 1 95 ? -0.092 -1.201 -13.502 1.00 97.31 95 LEU A N 1
ATOM 787 C CA . LEU A 1 95 ? -0.578 -2.415 -12.842 1.00 97.31 95 LEU A CA 1
ATOM 788 C C . LEU A 1 95 ? -0.614 -3.602 -13.807 1.00 97.31 95 LEU A C 1
ATOM 790 O O . LEU A 1 95 ? -1.194 -3.522 -14.889 1.00 97.31 95 LEU A O 1
ATOM 794 N N . CYS A 1 96 ? -0.044 -4.722 -13.368 1.00 96.62 96 CYS A N 1
ATOM 795 C CA . CYS A 1 96 ? -0.005 -5.995 -14.076 1.00 96.62 96 CYS A CA 1
ATOM 796 C C . CYS A 1 96 ? -0.739 -7.069 -13.267 1.00 96.62 96 CYS A C 1
ATOM 798 O O . CYS A 1 96 ? -0.704 -7.069 -12.036 1.00 96.62 96 CYS A O 1
ATOM 800 N N . TRP A 1 97 ? -1.388 -8.010 -13.955 1.00 96.94 97 TRP A N 1
ATOM 801 C CA . TRP A 1 97 ? -1.981 -9.181 -13.309 1.00 96.94 97 TRP A CA 1
ATOM 802 C C . TRP A 1 97 ? -0.910 -10.190 -12.902 1.00 96.94 97 TRP A C 1
ATOM 804 O O . TRP A 1 97 ? 0.007 -10.484 -13.668 1.00 96.94 97 TRP A O 1
ATOM 814 N N . THR A 1 98 ? -1.081 -10.779 -11.725 1.00 94.75 98 THR A N 1
ATOM 815 C CA . THR A 1 98 ? -0.318 -11.940 -11.263 1.00 94.75 98 THR A CA 1
ATOM 816 C C . THR A 1 98 ? -1.209 -12.874 -10.445 1.00 94.75 98 THR A C 1
ATOM 818 O O . THR A 1 98 ? -2.357 -12.542 -10.136 1.00 94.75 98 THR A O 1
ATOM 821 N N . GLU A 1 99 ? -0.682 -14.042 -10.098 1.00 94.06 99 GLU A N 1
ATOM 822 C CA . GLU A 1 99 ? -1.320 -15.007 -9.208 1.00 94.06 99 GLU A CA 1
ATOM 823 C C . GLU A 1 99 ? -0.628 -15.009 -7.839 1.00 94.06 99 GLU A C 1
ATOM 825 O O . GLU A 1 99 ? 0.601 -15.016 -7.732 1.00 94.06 99 GLU A O 1
ATOM 830 N N . PHE A 1 100 ? -1.422 -14.974 -6.772 1.00 93.81 100 PHE A N 1
ATOM 831 C CA . PHE A 1 100 ? -0.948 -14.976 -5.396 1.00 93.81 100 PHE A CA 1
ATOM 832 C C . PHE A 1 100 ? -1.919 -15.752 -4.510 1.00 93.81 100 PHE A C 1
ATOM 834 O O . PHE A 1 100 ? -3.038 -15.298 -4.291 1.00 93.81 100 PHE A O 1
ATOM 841 N N . VAL A 1 101 ? -1.478 -16.899 -3.981 1.00 93.12 101 VAL A N 1
ATOM 842 C CA . VAL A 1 101 ? -2.298 -17.776 -3.120 1.00 93.12 101 VAL A CA 1
ATOM 843 C C . VAL A 1 101 ? -3.651 -18.087 -3.782 1.00 93.12 101 VAL A C 1
ATOM 845 O O . VAL A 1 101 ? -4.709 -17.795 -3.233 1.00 93.12 101 VAL A O 1
ATOM 848 N N . ASP A 1 102 ? -3.593 -18.595 -5.017 1.00 91.94 102 ASP A N 1
ATOM 849 C CA . ASP A 1 102 ? -4.749 -18.955 -5.857 1.00 91.94 102 ASP A CA 1
ATOM 850 C C . ASP A 1 102 ? -5.705 -17.788 -6.195 1.00 91.94 102 ASP A C 1
ATOM 852 O O . ASP A 1 102 ? -6.829 -17.990 -6.660 1.00 91.94 102 ASP A O 1
ATOM 856 N N . MET A 1 103 ? -5.269 -16.539 -5.991 1.00 94.44 103 MET A N 1
ATOM 857 C CA . MET A 1 103 ? -6.017 -15.333 -6.352 1.00 94.44 103 MET A CA 1
ATOM 858 C C . MET A 1 103 ? -5.319 -14.563 -7.468 1.00 94.44 103 MET A C 1
ATOM 860 O O . MET A 1 103 ? -4.100 -14.393 -7.457 1.00 94.44 103 MET A O 1
ATOM 864 N N . LYS A 1 104 ? -6.101 -14.006 -8.399 1.00 95.88 104 LYS A N 1
ATOM 865 C CA . LYS A 1 104 ? -5.598 -13.008 -9.350 1.00 95.88 104 LYS A CA 1
ATOM 866 C C . LYS A 1 104 ? -5.571 -11.638 -8.690 1.00 95.88 104 LYS A C 1
ATOM 868 O O . LYS A 1 104 ? -6.60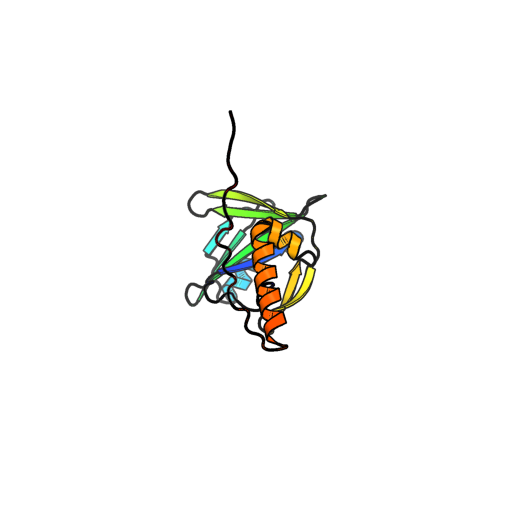9 -11.143 -8.256 1.00 95.88 104 LYS A O 1
ATOM 873 N N . VAL A 1 105 ? -4.397 -11.020 -8.650 1.00 95.88 105 VAL A N 1
ATOM 874 C CA . VAL A 1 105 ? -4.185 -9.706 -8.030 1.00 95.88 105 VAL A CA 1
ATOM 875 C C . VAL A 1 105 ? -3.414 -8.781 -8.967 1.00 95.88 105 VAL A C 1
ATOM 877 O O . VAL A 1 105 ? -2.658 -9.243 -9.822 1.00 95.88 105 VAL A O 1
ATOM 880 N N . HIS A 1 106 ? -3.605 -7.473 -8.798 1.00 97.00 106 HIS A N 1
ATOM 881 C CA . HIS A 1 106 ? -2.775 -6.466 -9.451 1.00 97.00 106 HIS A CA 1
ATOM 882 C C . HIS A 1 106 ? -1.516 -6.190 -8.629 1.00 97.00 106 HIS A C 1
ATOM 884 O O . HIS A 1 106 ? -1.577 -6.073 -7.404 1.00 97.00 106 HIS A O 1
ATOM 890 N N . VAL A 1 107 ? -0.387 -6.044 -9.314 1.00 96.81 107 VAL A N 1
ATOM 891 C CA . VAL A 1 107 ? 0.904 -5.636 -8.744 1.00 96.81 107 VAL A CA 1
ATOM 892 C C . VAL A 1 107 ? 1.558 -4.576 -9.633 1.00 96.81 107 VAL A C 1
ATOM 894 O O . VAL A 1 107 ? 1.236 -4.525 -10.822 1.00 96.81 107 VAL A O 1
ATOM 897 N N . PRO A 1 108 ? 2.477 -3.743 -9.107 1.00 96.88 108 PRO A N 1
ATOM 898 C CA . PRO A 1 108 ? 3.273 -2.843 -9.939 1.00 96.88 108 PRO A CA 1
ATOM 899 C C . PRO A 1 108 ? 4.018 -3.622 -11.031 1.00 96.88 108 PRO A C 1
ATOM 901 O O . PRO A 1 108 ? 4.731 -4.573 -10.707 1.00 96.88 108 PRO A O 1
ATOM 904 N N . CYS A 1 109 ? 3.876 -3.249 -12.303 1.00 96.62 109 CYS A N 1
ATOM 905 C CA . CYS A 1 109 ? 4.625 -3.880 -13.396 1.00 96.62 109 CYS A CA 1
ATOM 906 C C . CYS A 1 109 ? 6.138 -3.663 -13.208 1.00 96.62 109 CYS A C 1
ATOM 908 O O . CYS A 1 109 ? 6.925 -4.603 -13.306 1.00 96.62 109 CYS A O 1
ATOM 910 N N . GLU A 1 110 ? 6.523 -2.450 -12.817 1.00 96.38 110 GLU A N 1
ATOM 911 C CA . GLU A 1 110 ? 7.859 -2.010 -12.400 1.00 96.38 110 GLU A CA 1
ATOM 912 C C . GLU A 1 110 ? 8.134 -2.461 -10.949 1.00 96.38 110 GLU A C 1
ATOM 914 O O . GLU A 1 110 ? 8.344 -1.675 -10.021 1.00 96.38 110 GLU A O 1
ATOM 919 N N . THR A 1 111 ? 8.011 -3.774 -10.719 1.00 94.44 111 THR A N 1
ATOM 920 C CA . THR A 1 111 ? 8.051 -4.384 -9.382 1.00 94.44 111 THR A CA 1
ATOM 921 C C . THR A 1 111 ? 9.372 -4.128 -8.661 1.00 94.44 111 THR A C 1
ATOM 923 O O . THR A 1 111 ? 9.368 -3.888 -7.452 1.00 94.44 111 THR A O 1
ATOM 926 N N . LEU A 1 112 ? 10.502 -4.243 -9.364 1.00 93.75 112 LEU A N 1
ATOM 927 C CA . LEU A 1 112 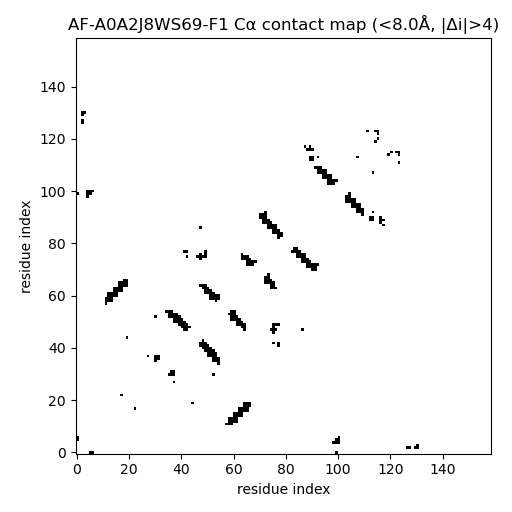? 11.824 -4.134 -8.748 1.00 93.75 112 LEU A CA 1
ATOM 928 C C . LEU A 1 112 ? 12.075 -2.707 -8.277 1.00 93.75 112 LEU A C 1
ATOM 930 O O . LEU A 1 112 ? 12.410 -2.501 -7.113 1.00 93.75 112 LEU A O 1
ATOM 934 N N . GLU A 1 113 ? 11.792 -1.733 -9.133 1.00 94.81 113 GLU A N 1
ATOM 935 C CA . GLU A 1 113 ? 11.899 -0.312 -8.832 1.00 94.81 113 GLU A CA 1
ATOM 936 C C . GLU A 1 113 ? 11.000 0.075 -7.651 1.00 94.81 113 GLU A C 1
ATOM 938 O O . GLU A 1 113 ? 11.420 0.812 -6.754 1.00 94.81 113 GLU A O 1
ATOM 943 N N . TYR A 1 114 ? 9.781 -0.473 -7.601 1.00 94.88 114 TYR A N 1
ATOM 944 C CA . TYR A 1 114 ? 8.868 -0.295 -6.474 1.00 94.88 114 TYR A CA 1
ATOM 945 C C . TYR A 1 114 ? 9.434 -0.875 -5.164 1.00 94.88 114 TYR A C 1
ATOM 947 O O . TYR A 1 114 ? 9.414 -0.215 -4.121 1.00 94.88 114 TYR A O 1
ATOM 955 N N . ILE A 1 115 ? 9.957 -2.107 -5.194 1.00 93.44 115 ILE A N 1
ATOM 956 C CA . ILE A 1 115 ? 10.547 -2.767 -4.017 1.00 93.44 115 ILE A CA 1
ATOM 957 C C . ILE A 1 115 ? 11.795 -2.015 -3.545 1.00 93.44 115 ILE A C 1
ATOM 959 O O . ILE A 1 115 ? 11.968 -1.818 -2.341 1.00 93.44 115 ILE A O 1
ATOM 963 N N . GLU A 1 116 ? 12.652 -1.576 -4.464 1.00 93.75 116 GLU A N 1
ATOM 964 C CA . GLU A 1 116 ? 13.844 -0.787 -4.156 1.00 93.75 116 GLU A CA 1
ATOM 965 C C . GLU A 1 116 ? 13.497 0.556 -3.519 1.00 93.75 116 GLU A C 1
ATOM 967 O O . GLU A 1 116 ? 14.145 0.943 -2.546 1.00 93.75 116 GLU A O 1
ATOM 972 N N . ALA A 1 117 ? 12.472 1.249 -4.019 1.00 93.31 117 ALA A N 1
ATOM 973 C CA . ALA A 1 117 ? 12.012 2.504 -3.434 1.00 93.31 117 ALA A CA 1
ATOM 974 C C . ALA A 1 117 ? 11.537 2.319 -1.982 1.00 93.31 117 ALA A C 1
ATOM 976 O O . ALA A 1 117 ? 11.785 3.179 -1.136 1.00 93.31 117 ALA A O 1
ATOM 977 N N . ASN A 1 118 ? 10.915 1.176 -1.673 1.00 90.62 118 ASN A N 1
ATOM 978 C CA . ASN A 1 118 ? 10.371 0.906 -0.343 1.00 90.62 118 ASN A CA 1
ATOM 979 C C . ASN A 1 118 ? 11.412 0.356 0.652 1.00 90.62 118 ASN A C 1
ATOM 981 O O . ASN A 1 118 ? 11.415 0.713 1.829 1.00 90.62 118 ASN A O 1
ATOM 985 N N . TYR A 1 119 ? 12.301 -0.531 0.194 1.00 89.06 119 TYR A N 1
ATOM 986 C CA . TYR A 1 119 ? 13.187 -1.318 1.065 1.00 89.06 119 TYR A CA 1
ATOM 987 C C . TYR A 1 119 ? 14.687 -1.105 0.805 1.00 89.06 119 TYR A C 1
ATOM 989 O O . TYR A 1 119 ? 15.528 -1.589 1.569 1.00 89.06 119 TYR A O 1
ATOM 997 N N . GLY A 1 120 ? 15.039 -0.374 -0.252 1.00 89.25 120 GLY A N 1
ATOM 998 C CA . GLY A 1 120 ? 16.409 -0.114 -0.681 1.00 89.25 120 GLY A CA 1
ATOM 999 C C . GLY A 1 120 ? 17.038 -1.246 -1.503 1.00 89.25 120 GLY A C 1
ATOM 1000 O O . GLY A 1 120 ? 16.690 -2.422 -1.389 1.00 89.25 120 GLY A O 1
ATOM 1001 N N . LYS A 1 121 ? 18.069 -0.895 -2.281 1.00 85.00 121 LYS A N 1
ATOM 1002 C CA . LYS A 1 121 ? 18.791 -1.798 -3.207 1.00 85.00 121 LYS A CA 1
ATOM 1003 C C . LYS A 1 121 ? 19.403 -3.043 -2.564 1.00 85.00 121 LYS A C 1
ATOM 1005 O O . LYS A 1 121 ? 19.631 -4.060 -3.208 1.00 85.00 121 LYS A O 1
ATOM 1010 N N . LYS A 1 122 ? 19.693 -2.996 -1.262 1.00 78.50 122 LYS A N 1
ATOM 1011 C CA . LYS A 1 122 ? 20.245 -4.160 -0.553 1.00 78.50 122 LYS A CA 1
ATOM 1012 C C . LYS A 1 122 ? 19.214 -5.288 -0.411 1.00 78.50 122 LYS A C 1
ATOM 1014 O O . LYS A 1 122 ? 19.595 -6.451 -0.327 1.00 78.50 122 LYS A O 1
ATOM 1019 N N . VAL A 1 123 ? 17.924 -4.957 -0.363 1.00 69.75 123 VAL A N 1
ATOM 1020 C CA . VAL A 1 123 ? 16.852 -5.955 -0.258 1.00 69.75 123 VAL A CA 1
ATOM 1021 C C . VAL A 1 123 ? 16.608 -6.637 -1.601 1.00 69.75 123 VAL A C 1
ATOM 1023 O O . VAL A 1 123 ? 16.381 -7.844 -1.622 1.00 69.75 123 VAL A O 1
ATOM 1026 N N . GLU A 1 124 ? 16.761 -5.912 -2.707 1.00 65.56 124 GLU A N 1
ATOM 1027 C CA . GLU A 1 124 ? 16.744 -6.462 -4.066 1.00 65.56 124 GLU A CA 1
ATOM 1028 C C . GLU A 1 124 ? 17.771 -7.595 -4.227 1.00 65.56 124 GLU A C 1
ATOM 1030 O O . GLU A 1 124 ? 17.403 -8.719 -4.566 1.00 65.56 124 GLU A O 1
ATOM 1035 N N . SER A 1 125 ? 19.040 -7.349 -3.870 1.00 62.16 125 SER A N 1
ATOM 1036 C CA . SER A 1 125 ? 20.095 -8.366 -3.985 1.00 62.16 125 SER A CA 1
ATOM 1037 C C . SER A 1 125 ? 19.811 -9.609 -3.138 1.00 62.16 125 SER A C 1
ATOM 1039 O O . SER A 1 125 ? 20.083 -10.729 -3.573 1.00 62.16 125 SER A O 1
ATOM 1041 N N . TYR A 1 126 ? 19.193 -9.442 -1.964 1.00 69.88 126 TYR A N 1
ATOM 1042 C CA . TYR A 1 126 ? 18.758 -10.566 -1.142 1.00 69.88 126 TYR A CA 1
ATOM 1043 C C . TYR A 1 126 ? 17.601 -11.337 -1.789 1.00 69.88 126 TYR A C 1
ATOM 1045 O O . TYR A 1 126 ? 17.674 -12.563 -1.882 1.00 69.88 126 TYR A O 1
ATOM 1053 N N . ILE A 1 127 ? 16.562 -10.649 -2.273 1.00 69.38 127 ILE A N 1
ATOM 1054 C CA . ILE A 1 127 ? 15.414 -11.283 -2.935 1.00 69.38 127 ILE A CA 1
ATOM 1055 C C . ILE A 1 127 ? 15.869 -12.057 -4.172 1.00 69.38 127 ILE A C 1
ATOM 1057 O O . ILE A 1 127 ? 15.543 -13.238 -4.292 1.00 69.38 127 ILE A O 1
ATOM 1061 N N . LEU A 1 128 ? 16.671 -11.434 -5.037 1.00 64.69 128 LEU A N 1
ATOM 1062 C CA . LEU A 1 128 ? 17.231 -12.087 -6.216 1.00 64.69 128 LEU A CA 1
ATOM 1063 C C . LEU A 1 128 ? 18.077 -13.297 -5.812 1.00 64.69 128 LEU A C 1
ATOM 1065 O O . LEU A 1 128 ? 17.886 -14.376 -6.363 1.00 64.69 128 LEU A O 1
ATOM 1069 N N . SER A 1 129 ? 18.939 -13.180 -4.795 1.00 60.84 129 SER A N 1
ATOM 1070 C CA . SER A 1 129 ? 19.761 -14.311 -4.333 1.00 60.84 129 SER A CA 1
ATOM 1071 C C . SER A 1 129 ? 18.938 -15.515 -3.857 1.00 60.84 129 SER A C 1
ATOM 1073 O O . SER A 1 129 ? 19.351 -16.660 -4.048 1.00 60.84 129 SER A O 1
ATOM 1075 N N . VAL A 1 130 ? 17.770 -15.277 -3.252 1.00 60.16 130 VAL A N 1
ATOM 1076 C CA . VAL A 1 130 ? 16.858 -16.334 -2.798 1.00 60.16 130 VAL A CA 1
ATOM 1077 C C . VAL A 1 130 ? 16.100 -16.927 -3.984 1.00 60.16 130 VAL A C 1
ATOM 1079 O O . VAL A 1 130 ? 16.026 -18.150 -4.083 1.00 60.16 130 VAL A O 1
ATOM 108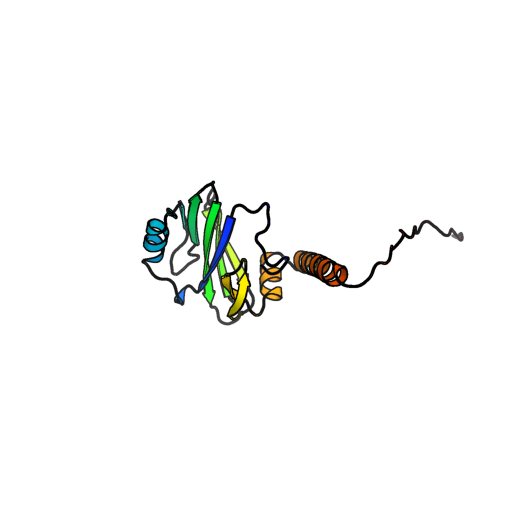2 N N . LEU A 1 131 ? 15.621 -16.093 -4.913 1.00 58.38 131 LEU A N 1
ATOM 1083 C CA . LEU A 1 131 ? 14.956 -16.541 -6.139 1.00 58.38 131 LEU A CA 1
ATOM 1084 C C . LEU A 1 131 ? 15.884 -17.413 -6.999 1.00 58.38 131 LEU A C 1
ATOM 1086 O O . LEU A 1 131 ? 15.489 -18.513 -7.386 1.00 58.38 131 LEU A O 1
ATOM 1090 N N . PHE A 1 132 ? 17.136 -16.988 -7.210 1.00 53.91 132 PHE A N 1
ATOM 1091 C CA . PHE A 1 132 ? 18.151 -17.770 -7.925 1.00 53.91 132 PHE A CA 1
ATOM 1092 C C . PHE A 1 132 ? 18.486 -19.085 -7.220 1.00 53.91 132 PHE A C 1
ATOM 1094 O O . PHE A 1 132 ? 18.719 -20.088 -7.884 1.00 53.91 132 PHE A O 1
ATOM 1101 N N . ARG A 1 133 ? 18.465 -19.133 -5.882 1.00 51.81 133 ARG A N 1
ATOM 1102 C CA . ARG A 1 133 ? 18.580 -20.416 -5.174 1.00 51.81 133 ARG A CA 1
ATOM 1103 C C . ARG A 1 133 ? 17.373 -21.296 -5.484 1.00 51.81 133 ARG A C 1
ATOM 1105 O O . ARG A 1 133 ? 17.565 -22.433 -5.886 1.00 51.81 133 ARG A O 1
ATOM 1112 N N . THR A 1 134 ? 16.147 -20.787 -5.362 1.00 47.25 134 THR A N 1
ATOM 1113 C CA . THR A 1 134 ? 14.925 -21.583 -5.586 1.00 47.25 134 THR A CA 1
ATOM 1114 C C . THR A 1 134 ? 14.744 -22.079 -7.023 1.00 47.25 134 THR A C 1
ATOM 1116 O O . THR A 1 134 ? 14.191 -23.158 -7.204 1.00 47.25 134 THR A O 1
ATOM 1119 N N . THR A 1 135 ? 15.243 -21.362 -8.035 1.00 41.75 135 THR A N 1
ATOM 1120 C CA . THR A 1 135 ? 15.206 -21.821 -9.436 1.00 41.75 135 THR A CA 1
ATOM 1121 C C . THR A 1 135 ? 16.285 -22.860 -9.755 1.00 41.75 135 THR A C 1
ATOM 1123 O O . THR A 1 135 ? 16.049 -23.733 -10.587 1.00 41.75 135 THR A O 1
ATOM 1126 N N . PHE A 1 136 ? 17.427 -22.840 -9.060 1.00 37.41 136 PHE A N 1
ATOM 1127 C CA . PHE A 1 136 ? 18.502 -23.828 -9.233 1.00 37.41 136 PHE A CA 1
ATOM 1128 C C . PHE A 1 136 ? 18.322 -25.129 -8.431 1.00 37.41 136 PHE A C 1
ATOM 1130 O O . PHE A 1 136 ? 19.052 -26.083 -8.674 1.00 37.41 136 PHE A O 1
ATOM 1137 N N . TRP A 1 137 ? 17.329 -25.239 -7.540 1.00 34.66 137 TRP A N 1
ATOM 1138 C CA . TRP A 1 137 ? 17.035 -26.502 -6.834 1.00 34.66 137 TRP A CA 1
ATOM 1139 C C . TRP A 1 137 ? 16.196 -27.509 -7.647 1.00 34.66 137 TRP A C 1
ATOM 1141 O O . TRP A 1 137 ? 15.877 -28.577 -7.134 1.00 34.66 137 TRP A O 1
ATOM 1151 N N . SER A 1 138 ? 15.842 -27.202 -8.902 1.00 40.66 138 SER A N 1
ATOM 1152 C CA . SER A 1 138 ? 15.078 -28.114 -9.776 1.00 40.66 138 SER A CA 1
ATOM 1153 C C . SER A 1 138 ? 15.944 -28.904 -10.770 1.00 40.66 138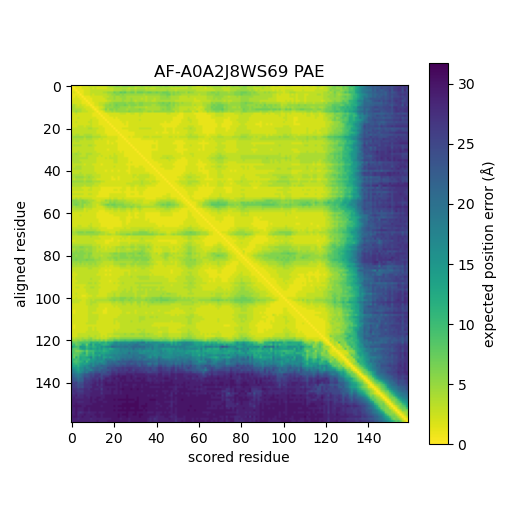 SER A C 1
ATOM 1155 O O . SER A 1 138 ? 15.475 -29.885 -11.342 1.00 40.66 138 SER A O 1
ATOM 1157 N N . LEU A 1 139 ? 17.216 -28.547 -10.983 1.00 39.69 139 LEU A N 1
ATOM 1158 C CA . LEU A 1 139 ? 18.075 -29.273 -11.925 1.00 39.69 139 LEU A CA 1
ATOM 1159 C C . LEU A 1 139 ? 19.503 -29.435 -11.386 1.00 39.69 139 LEU A C 1
ATOM 1161 O O . LEU A 1 139 ? 20.301 -28.506 -11.421 1.00 39.69 139 LEU A O 1
ATOM 1165 N N . ALA A 1 140 ? 19.783 -30.684 -11.001 1.00 34.91 140 ALA A N 1
ATOM 1166 C CA . ALA A 1 140 ? 21.077 -31.323 -10.764 1.00 34.91 140 ALA A CA 1
ATOM 1167 C C . ALA A 1 140 ? 21.797 -31.058 -9.425 1.00 34.91 140 ALA A C 1
ATOM 1169 O O . ALA A 1 140 ? 22.198 -29.948 -9.086 1.00 34.91 140 ALA A O 1
ATOM 1170 N N . ASP A 1 141 ? 22.029 -32.167 -8.716 1.00 38.16 141 ASP A N 1
ATOM 1171 C CA . ASP A 1 141 ? 23.040 -32.347 -7.679 1.00 38.16 141 ASP A CA 1
ATOM 1172 C C . ASP A 1 141 ? 24.403 -31.779 -8.097 1.00 38.16 141 ASP A C 1
ATOM 1174 O O . ASP A 1 141 ? 24.880 -32.126 -9.169 1.00 38.16 141 ASP A O 1
ATOM 1178 N N . PHE A 1 142 ? 25.073 -31.016 -7.226 1.00 35.34 142 PHE A N 1
ATOM 1179 C CA . PHE A 1 142 ? 26.530 -31.087 -7.022 1.00 35.34 142 PHE A CA 1
ATOM 1180 C C . PHE A 1 142 ? 26.905 -30.447 -5.667 1.00 35.34 142 PHE A C 1
ATOM 1182 O O . PHE A 1 142 ? 26.427 -29.355 -5.348 1.00 35.34 142 PHE A O 1
ATOM 1189 N N . PRO A 1 143 ? 27.764 -31.088 -4.850 1.00 37.78 143 PRO A N 1
ATOM 1190 C CA . PRO A 1 143 ? 28.238 -30.523 -3.596 1.00 37.78 143 PRO A CA 1
ATOM 1191 C C . PRO A 1 143 ? 29.358 -29.521 -3.883 1.00 37.78 143 PRO A C 1
ATOM 1193 O O . PRO A 1 143 ? 30.395 -29.882 -4.434 1.00 37.78 143 PRO A O 1
ATOM 1196 N N . LEU A 1 144 ? 29.184 -28.267 -3.471 1.00 36.94 144 LEU A N 1
ATOM 1197 C CA . LEU A 1 144 ? 30.303 -27.332 -3.390 1.00 36.94 144 LEU A CA 1
ATOM 1198 C C . LEU A 1 144 ? 30.871 -27.374 -1.970 1.00 36.94 144 LEU A C 1
ATOM 1200 O O . LEU A 1 144 ? 30.267 -26.889 -1.013 1.00 36.94 144 LEU A O 1
ATOM 1204 N N . THR A 1 145 ? 32.030 -28.018 -1.851 1.00 33.62 145 THR A N 1
ATOM 1205 C CA . THR A 1 145 ? 32.918 -27.968 -0.687 1.00 33.62 145 THR A CA 1
ATOM 1206 C C . THR A 1 145 ? 33.365 -26.530 -0.391 1.00 33.62 145 THR A C 1
ATOM 1208 O O . THR A 1 145 ? 33.480 -25.727 -1.318 1.00 33.62 145 THR A O 1
ATOM 1211 N N . PRO A 1 146 ? 33.675 -26.190 0.873 1.00 35.81 146 PRO A N 1
ATOM 1212 C CA . PRO A 1 146 ? 34.168 -24.867 1.224 1.00 35.81 146 PRO A CA 1
ATOM 1213 C C . PRO A 1 146 ? 35.654 -24.749 0.872 1.00 35.81 146 PRO A C 1
ATOM 1215 O O . PRO A 1 146 ? 36.489 -25.438 1.458 1.00 35.81 146 PRO A O 1
ATOM 1218 N N . GLU A 1 147 ? 36.001 -23.859 -0.057 1.00 35.16 147 GLU A N 1
ATOM 1219 C CA . GLU A 1 147 ? 37.393 -23.445 -0.228 1.00 35.16 147 GLU A CA 1
ATOM 1220 C C . GLU A 1 147 ? 37.777 -22.430 0.852 1.00 35.16 147 GLU A C 1
ATOM 1222 O O . GLU A 1 147 ? 37.320 -21.286 0.895 1.00 35.16 147 GLU A O 1
ATOM 1227 N N . ASN A 1 148 ? 38.654 -22.905 1.736 1.00 31.00 148 ASN A N 1
ATOM 1228 C CA . ASN A 1 148 ? 39.562 -22.103 2.535 1.00 31.00 148 ASN A CA 1
ATOM 1229 C C . ASN A 1 148 ? 40.386 -21.186 1.627 1.00 31.00 148 ASN A C 1
ATOM 1231 O O . ASN A 1 148 ? 41.049 -21.669 0.717 1.00 31.00 148 ASN A O 1
ATOM 1235 N N . ASN A 1 149 ? 40.480 -19.905 1.973 1.00 29.05 149 ASN A N 1
ATOM 1236 C CA . ASN A 1 149 ? 41.638 -19.103 1.596 1.00 29.05 149 ASN A CA 1
ATOM 1237 C C . ASN A 1 149 ? 42.269 -18.510 2.853 1.00 29.05 149 ASN A C 1
ATOM 1239 O O . ASN A 1 149 ? 41.938 -17.410 3.293 1.00 29.05 149 ASN A O 1
ATOM 1243 N N . SER A 1 150 ? 43.196 -19.275 3.430 1.00 31.22 150 SER A N 1
ATOM 1244 C CA . SER A 1 150 ? 44.233 -18.773 4.322 1.00 31.22 150 SER A CA 1
ATOM 1245 C C . SER A 1 150 ? 45.594 -18.836 3.613 1.00 31.22 150 SER A C 1
ATOM 1247 O O . SER A 1 150 ? 46.121 -19.898 3.311 1.00 31.22 150 SER A O 1
ATOM 1249 N N . SER A 1 151 ? 46.156 -17.647 3.390 1.00 29.42 151 SER A N 1
ATOM 1250 C CA . SER A 1 151 ? 47.586 -17.309 3.462 1.00 29.42 151 SER A CA 1
ATOM 1251 C C . SER A 1 151 ? 48.623 -18.028 2.576 1.00 29.42 151 SER A C 1
ATOM 1253 O O . SER A 1 151 ? 49.132 -19.094 2.909 1.00 29.42 151 SER A O 1
ATOM 1255 N N . LEU A 1 152 ? 49.159 -17.277 1.606 1.00 33.41 152 LEU A N 1
ATOM 1256 C CA . LEU A 1 152 ? 50.584 -17.279 1.225 1.00 33.41 152 LEU A CA 1
ATOM 1257 C C . LEU A 1 152 ? 51.078 -15.822 1.348 1.00 33.41 152 LEU A C 1
ATOM 1259 O O . LEU A 1 152 ? 50.640 -14.960 0.600 1.00 33.41 152 LEU 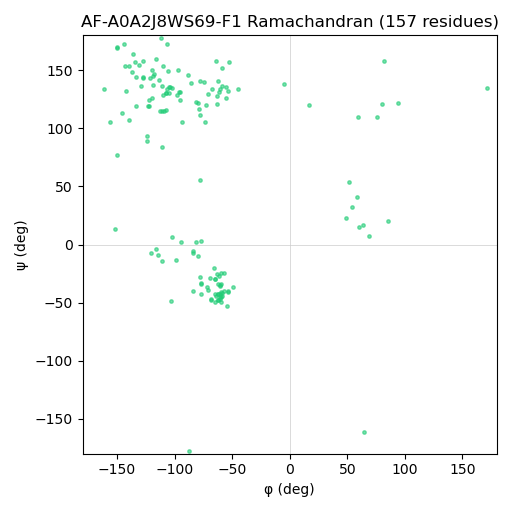A O 1
ATOM 1263 N N . LYS A 1 153 ? 51.647 -15.438 2.498 1.00 35.41 153 LYS A N 1
ATOM 1264 C CA . LYS A 1 153 ? 53.078 -15.429 2.883 1.00 35.41 153 LYS A CA 1
ATOM 1265 C C . LYS A 1 153 ? 53.917 -14.287 2.275 1.00 35.41 153 LYS A C 1
ATOM 1267 O O . LYS A 1 153 ? 54.254 -14.293 1.102 1.00 35.41 153 LYS A O 1
ATOM 1272 N N . ASN A 1 154 ? 54.282 -13.379 3.188 1.00 34.75 154 ASN A N 1
ATOM 1273 C CA . ASN A 1 154 ? 55.415 -12.450 3.271 1.00 34.75 154 ASN A CA 1
ATOM 1274 C C . ASN A 1 154 ? 56.525 -12.502 2.207 1.00 34.75 154 ASN A C 1
ATOM 1276 O O . ASN A 1 154 ? 57.134 -13.543 1.972 1.00 34.75 154 ASN A O 1
ATOM 1280 N N . GLY A 1 155 ? 56.930 -11.295 1.797 1.00 31.20 155 GLY A N 1
ATOM 1281 C CA . GLY A 1 155 ? 58.229 -10.966 1.210 1.00 31.20 155 GLY A CA 1
ATOM 1282 C C . GLY A 1 155 ? 58.648 -9.521 1.533 1.00 31.20 155 GLY A C 1
ATOM 1283 O O . GLY A 1 155 ? 58.465 -8.642 0.707 1.00 31.20 155 GLY A O 1
ATOM 1284 N N . ASN A 1 156 ? 59.116 -9.301 2.771 1.00 32.12 156 ASN A N 1
ATOM 1285 C CA . ASN A 1 156 ? 60.173 -8.379 3.250 1.00 32.12 156 ASN A CA 1
ATOM 1286 C C . ASN A 1 156 ? 60.648 -7.216 2.338 1.00 32.12 156 ASN A C 1
ATOM 1288 O O . ASN A 1 156 ? 61.135 -7.448 1.240 1.00 32.12 156 ASN A O 1
ATOM 1292 N N . LEU A 1 157 ? 60.508 -5.959 2.795 1.00 34.91 157 LEU A N 1
ATOM 1293 C CA . LEU A 1 157 ? 61.491 -5.105 3.523 1.00 34.91 157 LEU A CA 1
ATOM 1294 C C . LEU A 1 157 ? 62.293 -4.184 2.585 1.00 34.91 157 LEU A C 1
ATOM 1296 O O . LEU A 1 157 ? 63.030 -4.678 1.738 1.00 34.91 157 LEU A O 1
ATOM 1300 N N . ASN A 1 158 ? 62.229 -2.862 2.809 1.00 32.84 158 ASN A N 1
ATOM 1301 C CA . ASN A 1 158 ? 63.375 -2.060 3.277 1.00 32.84 158 ASN A CA 1
ATOM 1302 C C . ASN A 1 158 ? 63.109 -0.536 3.249 1.00 32.84 158 ASN A C 1
ATOM 1304 O O . ASN A 1 158 ? 62.678 -0.006 2.229 1.00 32.84 158 ASN A O 1
ATOM 1308 N N . VAL A 1 159 ? 63.519 0.088 4.368 1.00 41.50 159 VAL A N 1
ATOM 1309 C CA . VAL A 1 159 ? 63.714 1.517 4.722 1.00 41.50 159 VAL A CA 1
ATOM 1310 C C . VAL A 1 159 ? 62.472 2.381 4.923 1.00 41.50 159 VAL A C 1
ATOM 1312 O O . VAL A 1 159 ? 61.814 2.760 3.935 1.00 41.50 159 VAL A O 1
#

Solvent-accessible surface area (backbone atoms only — not comparable to full-atom values): 9761 Å² total; per-residue (Å²): 81,92,70,71,51,42,83,62,92,87,59,55,67,45,80,45,80,43,52,51,90,73,66,57,92,57,53,66,56,57,38,36,75,72,61,28,44,80,71,46,77,43,68,38,91,92,46,44,26,30,43,30,27,42,41,72,96,76,29,34,40,39,40,34,29,36,45,83,55,98,80,32,30,33,34,28,48,66,43,85,91,78,66,52,72,46,80,48,66,31,67,71,67,54,79,35,83,46,75,45,80,95,34,83,44,76,40,54,62,49,43,65,61,46,49,30,55,76,66,33,67,71,48,50,57,50,42,51,55,50,42,57,48,66,65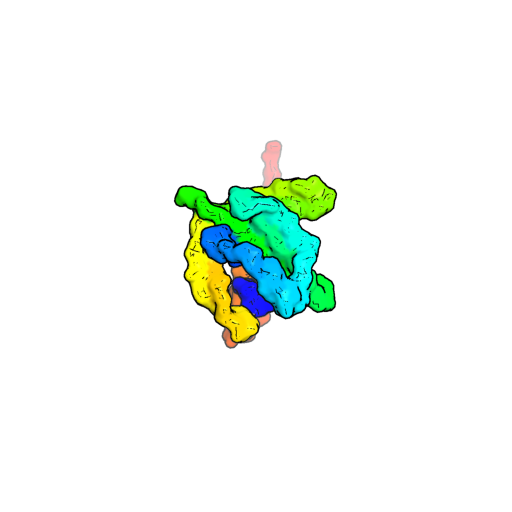,52,76,78,65,79,93,77,89,80,76,86,81,83,87,80,86,88,79,88,80,83,89,87,136

Organism: Pongo abelii (NCBI:txid9601)